Protein AF-A0A1D2SS08-F1 (afdb_monomer)

pLDDT: mean 81.45, std 14.44, range [40.97, 95.0]

Nearest PDB structures (foldseek):
  5wby-assembly2_A  TM=4.222E-01  e=7.143E+00  Homo sapiens
  5wby-assembly1_B  TM=3.196E-01  e=6.775E+00  Homo sapiens
  6e9t-assembly1_B  TM=2.567E-01  e=6.775E+00  synthetic construct

Mean predicted aligned error: 6.73 Å

Sequence (125 aa):
MTSIRRVEGYIAAHGILVDIASSPNTDMDERVEIVLKMVKQPQVLAAMTAKVFDQIGEVPNIAGPVDRIAGREFALEYGDALYQMNQMRRRQGRDAMPIRFKDEDGTPDNVIYIADWLAARREAA

Foldseek 3Di:
DPPPVLVVLLVQLLVLQLCQQVDVDPCLLVSVLSSCVNDVALLSVLVSQVVSCVVPVTGRQCLVSCCVRVHLVSSLNNLVSLVVVQVVCVVVVHDRRLPFHDDPVNDPVNRQDSVNVNVVSVVVD

Radius of gyration: 14.18 Å; Cα contacts (8 Å, |Δi|>4): 123; chains: 1; bounding box: 40×31×33 Å

Solvent-accessible surface area (backbone atoms only — not comparable to full-atom values): 7070 Å² total; per-residue (Å²): 143,72,62,66,68,55,52,52,40,50,53,51,37,46,51,53,43,45,48,43,39,76,46,88,56,96,61,51,55,64,55,49,49,55,31,50,74,62,46,87,44,39,57,58,48,28,53,48,43,52,49,38,26,75,72,71,76,38,61,49,84,46,64,59,50,37,30,75,72,67,29,61,71,45,34,51,48,22,50,50,42,42,50,54,50,34,54,50,28,49,75,69,76,39,82,55,74,80,58,54,46,50,51,92,82,65,46,83,83,55,61,31,42,60,69,57,49,51,47,59,67,57,72,79,109

Structure (mmCIF, N/CA/C/O backbone):
data_AF-A0A1D2SS08-F1
#
_entry.id   AF-A0A1D2SS08-F1
#
loop_
_atom_site.group_PDB
_atom_site.id
_atom_site.type_symbol
_atom_site.label_atom_id
_atom_site.label_alt_id
_atom_site.label_comp_id
_atom_site.label_asym_id
_atom_site.label_entity_id
_atom_site.label_seq_id
_atom_site.pdbx_PDB_ins_code
_atom_site.Cartn_x
_atom_site.Cartn_y
_atom_site.Cartn_z
_atom_site.occupancy
_atom_site.B_iso_or_equiv
_atom_site.auth_seq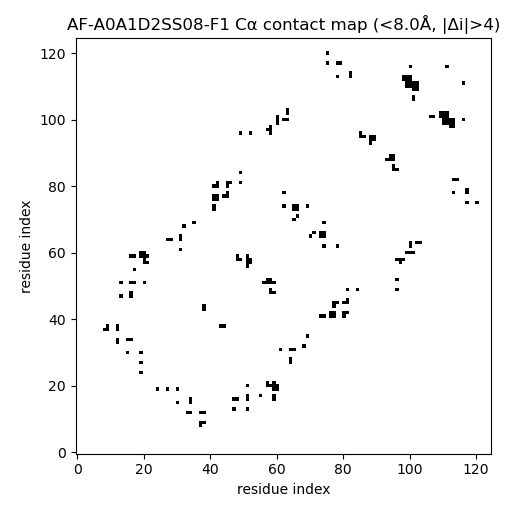_id
_atom_site.auth_comp_id
_atom_site.auth_asym_id
_atom_site.auth_atom_id
_atom_site.pdbx_PDB_model_num
ATOM 1 N N . MET A 1 1 ? 24.267 10.687 13.739 1.00 45.16 1 MET A N 1
ATOM 2 C CA . MET A 1 1 ? 23.560 11.671 12.879 1.00 45.16 1 MET A CA 1
ATOM 3 C C . MET A 1 1 ? 22.486 11.006 11.992 1.00 45.16 1 MET A C 1
ATOM 5 O O . MET A 1 1 ? 22.287 11.403 10.854 1.00 45.16 1 MET A O 1
ATOM 9 N N . THR A 1 2 ? 21.753 10.005 12.496 1.00 51.34 2 THR A N 1
ATOM 10 C CA . THR A 1 2 ? 21.012 9.051 11.633 1.00 51.34 2 THR A CA 1
ATOM 11 C C . THR A 1 2 ? 19.528 8.890 11.979 1.00 51.34 2 THR A C 1
ATOM 13 O O . THR A 1 2 ? 18.820 8.188 11.266 1.00 51.34 2 THR A O 1
ATOM 16 N N . SER A 1 3 ? 19.047 9.539 13.046 1.00 58.56 3 SER A N 1
ATOM 17 C CA . SER A 1 3 ? 17.659 9.397 13.514 1.00 58.56 3 SER A CA 1
ATOM 18 C C . SER A 1 3 ? 16.716 10.433 12.884 1.00 58.56 3 SER A C 1
ATOM 20 O O . SER A 1 3 ? 15.705 10.068 12.297 1.00 58.56 3 SER A O 1
ATOM 22 N N . ILE A 1 4 ? 17.093 11.717 12.889 1.00 59.62 4 ILE A N 1
ATOM 23 C CA . ILE A 1 4 ? 16.198 12.825 12.499 1.00 59.62 4 ILE A CA 1
ATOM 24 C C . ILE A 1 4 ? 15.808 12.769 11.010 1.00 59.62 4 ILE A C 1
ATOM 26 O O . ILE A 1 4 ? 14.625 12.791 10.690 1.00 59.62 4 ILE A O 1
ATOM 30 N N . ARG A 1 5 ? 16.773 12.556 10.100 1.00 61.47 5 ARG A N 1
ATOM 31 C CA . ARG A 1 5 ? 16.496 12.455 8.650 1.00 61.47 5 ARG A CA 1
ATOM 32 C C . ARG A 1 5 ? 15.588 11.275 8.277 1.00 61.47 5 ARG A C 1
ATOM 34 O O . ARG A 1 5 ? 14.855 11.352 7.298 1.00 61.47 5 ARG A O 1
ATOM 41 N N . ARG A 1 6 ? 15.629 10.177 9.047 1.00 63.28 6 ARG A N 1
ATOM 42 C CA . ARG A 1 6 ? 14.733 9.024 8.838 1.00 63.28 6 ARG A CA 1
ATOM 43 C C . ARG A 1 6 ? 13.298 9.354 9.247 1.00 63.28 6 ARG A C 1
ATOM 45 O O . ARG A 1 6 ? 12.370 8.912 8.581 1.00 63.28 6 ARG A O 1
ATOM 52 N N . VAL A 1 7 ? 13.125 10.146 10.307 1.00 72.56 7 VAL A N 1
ATOM 53 C CA . VAL A 1 7 ? 11.808 10.608 10.768 1.00 72.56 7 VAL A CA 1
ATOM 54 C C . VAL A 1 7 ? 11.193 11.586 9.764 1.00 72.56 7 VAL A C 1
ATOM 56 O O . VAL A 1 7 ? 10.036 11.416 9.396 1.00 72.56 7 VAL A O 1
ATOM 59 N N . GLU A 1 8 ? 11.965 12.550 9.256 1.00 76.56 8 GLU A N 1
ATOM 60 C CA . GLU A 1 8 ? 11.493 13.521 8.253 1.00 76.56 8 GLU A CA 1
ATOM 61 C C . GLU A 1 8 ? 11.047 12.842 6.950 1.00 76.56 8 GLU A C 1
ATOM 63 O O . GLU A 1 8 ? 9.953 13.117 6.458 1.00 76.56 8 GLU A O 1
ATOM 68 N N . GLY A 1 9 ? 11.842 11.897 6.432 1.00 78.44 9 GLY A N 1
ATOM 69 C CA . GLY A 1 9 ? 11.478 11.130 5.236 1.00 78.44 9 GLY A CA 1
ATOM 70 C C . GLY A 1 9 ? 10.219 10.281 5.432 1.00 78.44 9 GLY A C 1
ATOM 71 O O . GLY A 1 9 ? 9.389 10.185 4.533 1.00 78.44 9 GLY A O 1
ATOM 72 N N . TYR A 1 10 ? 10.028 9.716 6.627 1.00 84.44 10 TYR A N 1
ATOM 73 C CA . TYR A 1 10 ? 8.820 8.960 6.953 1.00 84.44 10 TYR A CA 1
ATOM 74 C C . TYR A 1 10 ? 7.574 9.856 7.021 1.00 84.44 10 TYR A C 1
ATOM 76 O O . TYR A 1 10 ? 6.524 9.493 6.494 1.00 84.44 10 TYR A O 1
ATOM 84 N N . ILE A 1 11 ? 7.681 11.037 7.639 1.00 86.50 11 ILE A N 1
ATOM 85 C CA . ILE A 1 11 ? 6.580 12.011 7.706 1.00 86.50 11 ILE A CA 1
ATOM 86 C C . ILE A 1 11 ? 6.215 12.496 6.298 1.00 86.50 11 ILE A C 1
ATOM 88 O O . ILE A 1 11 ? 5.033 12.523 5.959 1.00 86.50 11 ILE A O 1
ATOM 92 N N . ALA A 1 12 ? 7.211 12.817 5.466 1.00 89.12 12 ALA A N 1
ATOM 93 C CA . ALA A 1 12 ? 6.993 13.261 4.092 1.00 89.12 12 ALA A CA 1
ATOM 94 C C . ALA A 1 12 ? 6.305 12.181 3.243 1.00 89.12 12 ALA A C 1
ATOM 96 O O . ALA A 1 12 ? 5.270 12.446 2.634 1.00 89.12 12 ALA A O 1
ATOM 97 N N . ALA A 1 13 ? 6.817 10.945 3.265 1.00 91.56 13 ALA A N 1
ATOM 98 C CA . ALA A 1 13 ? 6.198 9.828 2.558 1.00 91.56 13 ALA A CA 1
ATOM 99 C C . ALA A 1 13 ? 4.756 9.578 3.031 1.00 91.56 13 ALA A C 1
ATOM 101 O O . ALA A 1 13 ? 3.876 9.308 2.218 1.00 91.56 13 ALA A O 1
ATOM 102 N N . HIS A 1 14 ? 4.487 9.714 4.332 1.00 92.56 14 HIS A N 1
ATOM 103 C CA . HIS A 1 14 ? 3.140 9.557 4.874 1.00 92.56 14 HIS A CA 1
ATOM 104 C C . HIS A 1 14 ? 2.193 10.654 4.378 1.00 92.56 14 HIS A C 1
ATOM 106 O O . HIS A 1 14 ? 1.074 10.347 3.979 1.00 92.56 14 HIS A O 1
ATOM 112 N N . GLY A 1 15 ? 2.632 11.917 4.382 1.00 91.06 15 GLY A N 1
ATOM 113 C CA . GLY A 1 15 ? 1.852 13.037 3.848 1.00 91.06 15 GLY A CA 1
ATOM 114 C C . GLY A 1 15 ? 1.482 12.824 2.380 1.00 91.06 15 GLY A C 1
ATOM 115 O O . GLY A 1 15 ? 0.312 12.919 2.024 1.00 91.06 15 GLY A O 1
ATOM 116 N N . ILE A 1 16 ? 2.447 12.397 1.557 1.00 93.00 16 ILE A N 1
ATOM 117 C CA . ILE A 1 16 ? 2.199 12.090 0.142 1.00 93.00 16 ILE A CA 1
ATOM 118 C C . ILE A 1 16 ? 1.141 10.989 -0.008 1.00 93.00 16 ILE A C 1
ATOM 120 O O . ILE A 1 16 ? 0.253 11.120 -0.846 1.00 93.00 16 ILE A O 1
ATOM 124 N N . LEU A 1 17 ? 1.197 9.926 0.802 1.00 92.25 17 LEU A N 1
ATOM 125 C CA . LEU A 1 17 ? 0.212 8.840 0.754 1.00 92.25 17 LEU A CA 1
ATOM 126 C C . LEU A 1 17 ? -1.194 9.281 1.188 1.00 92.25 17 LEU A C 1
ATOM 128 O O . LEU A 1 17 ? -2.165 8.861 0.562 1.00 92.25 17 LEU A O 1
ATOM 132 N N . VAL A 1 18 ? -1.315 10.133 2.214 1.00 92.25 18 VAL A N 1
ATOM 133 C CA . VAL A 1 18 ? -2.601 10.738 2.617 1.00 92.25 18 VAL A CA 1
ATOM 134 C C . VAL A 1 18 ? -3.189 11.543 1.463 1.00 92.25 18 VAL A C 1
ATOM 136 O O . VAL A 1 18 ? -4.359 11.378 1.115 1.00 92.25 18 VAL A O 1
ATOM 139 N N . ASP A 1 19 ? -2.361 12.366 0.829 1.00 89.69 19 ASP A N 1
ATOM 140 C CA . ASP A 1 19 ? -2.784 13.198 -0.287 1.00 89.69 19 ASP A CA 1
ATOM 141 C C . ASP A 1 19 ? -3.148 12.346 -1.523 1.00 89.69 19 ASP A C 1
ATOM 143 O O . ASP A 1 19 ? -4.049 12.712 -2.270 1.00 89.69 19 ASP A O 1
ATOM 147 N N . ILE A 1 20 ? -2.456 11.222 -1.780 1.00 88.56 20 ILE A N 1
ATOM 148 C CA . ILE A 1 20 ? -2.813 10.271 -2.856 1.00 88.56 20 ILE A CA 1
ATOM 149 C C . ILE A 1 20 ? -4.180 9.641 -2.575 1.00 88.56 20 ILE A C 1
ATOM 151 O O . ILE A 1 20 ? -5.006 9.548 -3.478 1.00 88.56 20 ILE A O 1
ATOM 155 N N . ALA A 1 21 ? -4.423 9.208 -1.337 1.00 86.81 21 ALA A N 1
ATOM 156 C CA . ALA A 1 21 ? -5.689 8.593 -0.947 1.00 86.81 21 ALA A CA 1
ATOM 157 C C . ALA A 1 21 ? -6.867 9.581 -1.016 1.00 86.81 21 ALA A C 1
ATOM 159 O O . ALA A 1 21 ? -7.970 9.190 -1.380 1.00 86.81 21 ALA A O 1
ATOM 160 N N . SER A 1 22 ? -6.624 10.858 -0.709 1.00 83.88 22 SER A N 1
ATOM 161 C CA . SER A 1 22 ? -7.663 11.898 -0.688 1.00 83.88 22 SER A CA 1
ATOM 162 C C . SER A 1 22 ? -7.976 12.480 -2.073 1.00 83.88 22 SER A C 1
ATOM 164 O O . SER A 1 22 ? -9.095 12.934 -2.299 1.00 83.88 22 SER A O 1
ATOM 166 N N . SER A 1 23 ? -7.005 12.469 -2.995 1.00 76.69 23 SER A N 1
ATOM 167 C CA . SER A 1 23 ? -7.122 13.083 -4.324 1.00 76.69 23 SER A CA 1
ATOM 168 C C . SER A 1 23 ? -6.317 12.306 -5.378 1.00 76.69 23 SER A C 1
ATOM 170 O O . SER A 1 23 ? -5.096 12.498 -5.486 1.00 76.69 23 SER A O 1
ATOM 172 N N . PRO A 1 24 ? -6.966 11.462 -6.202 1.00 62.09 24 PRO A N 1
ATOM 173 C CA . PRO A 1 24 ? -6.309 10.815 -7.333 1.00 62.09 24 PRO A CA 1
ATOM 174 C C . PRO A 1 24 ? -6.036 11.851 -8.441 1.00 62.09 24 PRO A C 1
ATOM 176 O O . PRO A 1 24 ? -6.889 12.134 -9.276 1.00 62.09 24 PRO A O 1
ATOM 179 N N . ASN A 1 25 ? -4.845 12.453 -8.402 1.00 63.66 25 ASN A N 1
ATOM 180 C CA . ASN A 1 25 ? -4.343 13.419 -9.389 1.00 63.66 25 ASN A CA 1
ATOM 181 C C . ASN A 1 25 ? -3.570 12.734 -10.531 1.00 63.66 25 ASN A C 1
ATOM 183 O O . ASN A 1 25 ? -3.113 11.600 -10.392 1.00 63.66 25 ASN A O 1
ATOM 187 N N . THR A 1 26 ? -3.354 13.470 -11.626 1.00 62.81 26 THR A N 1
ATOM 188 C CA . THR A 1 26 ? -2.580 13.054 -12.815 1.00 62.81 26 THR A CA 1
ATOM 189 C C . THR A 1 26 ? -1.132 12.649 -12.524 1.00 62.81 26 THR A C 1
AT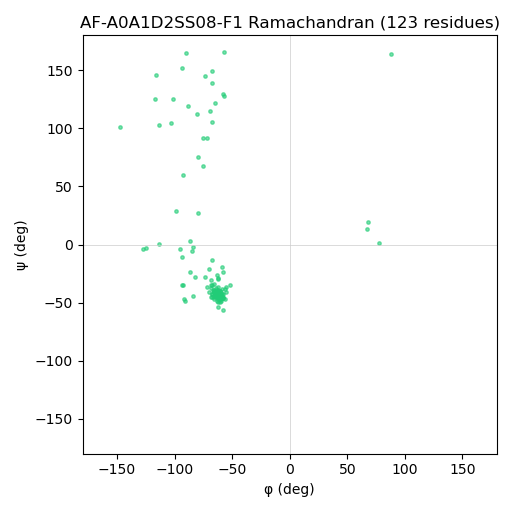OM 191 O O . THR A 1 26 ? -0.581 11.836 -13.257 1.00 62.81 26 THR A O 1
ATOM 194 N N . ASP A 1 27 ? -0.536 13.131 -11.430 1.00 80.62 27 ASP A N 1
ATOM 195 C CA . ASP A 1 27 ? 0.896 12.942 -11.132 1.00 80.62 27 ASP A CA 1
ATOM 196 C C . ASP A 1 27 ? 1.152 11.787 -10.143 1.00 80.62 27 ASP A C 1
ATOM 198 O O . ASP A 1 27 ? 2.084 11.810 -9.336 1.00 80.62 27 ASP A O 1
ATOM 202 N N . MET A 1 28 ? 0.274 10.780 -10.133 1.00 83.19 28 MET A N 1
ATOM 203 C CA . MET A 1 28 ? 0.312 9.681 -9.162 1.00 83.19 28 MET A CA 1
ATOM 204 C C . MET A 1 28 ? 1.639 8.908 -9.188 1.00 83.19 28 MET A C 1
ATOM 206 O O . MET A 1 28 ? 2.193 8.624 -8.126 1.00 83.19 28 MET A O 1
ATOM 210 N N . ASP A 1 29 ? 2.177 8.620 -10.374 1.00 85.25 29 ASP A N 1
ATOM 211 C CA . ASP A 1 29 ? 3.405 7.831 -10.531 1.00 85.25 29 ASP A CA 1
ATOM 212 C C . ASP A 1 29 ? 4.634 8.558 -9.966 1.00 85.25 29 ASP A C 1
ATOM 214 O O . ASP A 1 29 ? 5.391 7.963 -9.200 1.00 85.25 29 ASP A O 1
ATOM 218 N N . GLU A 1 30 ? 4.794 9.858 -10.239 1.00 89.75 30 GLU A N 1
ATOM 219 C CA . GLU A 1 30 ? 5.900 10.665 -9.694 1.00 89.75 30 GLU A CA 1
ATOM 220 C C . GLU A 1 30 ? 5.842 10.722 -8.161 1.00 89.75 30 GLU A C 1
ATOM 222 O O . GLU A 1 30 ? 6.845 10.556 -7.460 1.00 89.75 30 GLU A O 1
ATOM 227 N N . ARG A 1 31 ? 4.639 10.889 -7.610 1.00 90.94 31 ARG A N 1
ATOM 228 C CA . ARG A 1 31 ? 4.426 10.936 -6.160 1.00 90.94 31 ARG A CA 1
ATOM 229 C C . ARG A 1 31 ? 4.739 9.593 -5.502 1.00 90.94 31 ARG A C 1
ATOM 231 O O . ARG A 1 31 ? 5.371 9.569 -4.443 1.00 90.94 31 ARG A O 1
ATOM 238 N N . VAL A 1 32 ? 4.358 8.480 -6.131 1.00 91.75 32 VAL A N 1
ATOM 239 C CA . VAL A 1 32 ? 4.734 7.136 -5.668 1.00 91.75 32 VAL A CA 1
ATOM 240 C C . VAL A 1 32 ? 6.243 6.920 -5.784 1.00 91.75 32 VAL A C 1
ATOM 242 O O . VAL A 1 32 ? 6.846 6.374 -4.860 1.00 91.75 32 VAL A O 1
ATOM 245 N N . GLU A 1 33 ? 6.889 7.406 -6.842 1.00 93.56 33 GLU A N 1
ATOM 246 C CA . GLU A 1 33 ? 8.344 7.326 -6.990 1.00 93.56 33 GLU A CA 1
ATOM 247 C C . GLU A 1 33 ? 9.073 8.042 -5.839 1.00 93.56 33 GLU A C 1
ATOM 249 O O . GLU A 1 33 ? 10.028 7.505 -5.268 1.00 93.56 33 GLU A O 1
ATOM 254 N N . ILE A 1 34 ? 8.603 9.229 -5.437 1.00 92.94 34 ILE A N 1
ATOM 255 C CA . ILE A 1 34 ? 9.142 9.963 -4.281 1.00 92.94 34 ILE A CA 1
ATOM 256 C C . ILE A 1 34 ? 8.976 9.143 -2.994 1.00 92.94 34 ILE A C 1
ATOM 258 O O . ILE A 1 34 ? 9.935 9.006 -2.227 1.00 92.94 34 ILE A O 1
ATOM 262 N N . VAL A 1 35 ? 7.803 8.541 -2.771 1.00 94.00 35 VAL A N 1
ATOM 263 C CA . VAL A 1 35 ? 7.567 7.654 -1.618 1.00 94.00 35 VAL A CA 1
ATOM 264 C C . VAL A 1 35 ? 8.549 6.481 -1.628 1.00 94.00 35 VAL A C 1
ATOM 266 O O . VAL A 1 35 ? 9.190 6.217 -0.613 1.00 94.00 35 VAL A O 1
ATOM 269 N N . LEU A 1 36 ? 8.751 5.823 -2.770 1.00 93.75 36 LEU A N 1
ATOM 270 C CA . LEU A 1 36 ? 9.671 4.689 -2.920 1.00 93.75 36 LEU A CA 1
ATOM 271 C C . LEU A 1 36 ? 11.153 5.094 -2.824 1.00 93.75 36 LEU A C 1
ATOM 273 O O . LEU A 1 36 ? 12.018 4.272 -2.507 1.00 93.75 36 LEU A O 1
ATOM 277 N N . LYS A 1 37 ? 11.499 6.368 -3.045 1.00 91.50 37 LYS A N 1
ATOM 278 C CA . LYS A 1 37 ? 12.834 6.908 -2.727 1.00 91.50 37 LYS A CA 1
ATOM 279 C C . LYS A 1 37 ? 13.077 6.976 -1.217 1.00 91.50 37 LYS A C 1
ATOM 281 O O . LYS A 1 37 ? 14.215 6.783 -0.792 1.00 91.50 37 LYS A O 1
ATOM 286 N N . MET A 1 38 ? 12.026 7.166 -0.422 1.00 90.88 38 MET A N 1
ATOM 287 C CA . MET A 1 38 ? 12.088 7.261 1.042 1.00 90.88 38 MET A CA 1
ATOM 288 C C . MET A 1 38 ? 11.852 5.913 1.741 1.00 90.88 38 MET A C 1
ATOM 290 O O . MET A 1 38 ? 12.467 5.630 2.769 1.00 90.88 38 MET A O 1
ATOM 294 N N . VAL A 1 39 ? 10.991 5.066 1.174 1.00 89.62 39 VAL A N 1
ATOM 295 C CA . VAL A 1 39 ? 10.553 3.785 1.736 1.00 89.62 39 VAL A CA 1
ATOM 296 C C . VAL A 1 39 ? 11.064 2.646 0.864 1.00 89.62 39 VAL A C 1
ATOM 298 O O . VAL A 1 39 ? 10.530 2.363 -0.201 1.00 89.62 39 VAL A O 1
ATOM 301 N N . LYS A 1 40 ? 12.124 1.984 1.335 1.00 83.56 40 LYS A N 1
ATOM 302 C CA . LYS A 1 40 ? 12.815 0.911 0.598 1.00 83.56 40 LYS A CA 1
ATOM 303 C C . LYS A 1 40 ? 12.363 -0.501 0.957 1.00 83.56 40 LYS A C 1
ATOM 305 O O . LYS A 1 40 ? 12.860 -1.451 0.370 1.00 83.56 40 LYS A O 1
ATOM 310 N N . GLN A 1 41 ? 11.471 -0.642 1.933 1.00 92.94 41 GLN A N 1
ATOM 311 C CA . GLN A 1 41 ? 10.992 -1.937 2.413 1.00 92.94 41 GLN A CA 1
ATOM 312 C C . GLN A 1 41 ? 9.484 -2.052 2.159 1.00 92.94 41 GLN A C 1
ATOM 314 O O . GLN A 1 41 ? 8.741 -1.185 2.639 1.00 92.94 41 GLN A O 1
ATOM 319 N N . PRO A 1 42 ? 9.011 -3.107 1.472 1.00 94.44 42 PRO A N 1
ATOM 320 C CA . PRO A 1 42 ? 7.587 -3.319 1.201 1.00 94.44 42 PRO A CA 1
ATOM 321 C C . PRO A 1 42 ? 6.726 -3.324 2.470 1.00 94.44 42 PRO A C 1
ATOM 323 O O . PRO A 1 42 ? 5.630 -2.767 2.499 1.00 94.44 42 PRO A O 1
ATOM 326 N N . GLN A 1 43 ? 7.255 -3.877 3.562 1.00 94.44 43 GLN A N 1
ATOM 327 C CA . GLN A 1 43 ? 6.566 -3.987 4.849 1.00 94.44 43 GLN A CA 1
ATOM 328 C C . GLN A 1 43 ? 6.358 -2.612 5.500 1.00 94.44 43 GLN A C 1
ATOM 330 O O . GLN A 1 43 ? 5.325 -2.363 6.124 1.00 94.44 43 GLN A O 1
ATOM 335 N N . VAL A 1 44 ? 7.313 -1.692 5.324 1.00 93.38 44 VAL A N 1
ATOM 336 C CA . VAL A 1 44 ? 7.186 -0.309 5.804 1.00 93.38 44 VAL A CA 1
ATOM 337 C C . VAL A 1 44 ? 6.134 0.434 4.983 1.00 93.38 44 VAL A C 1
ATOM 339 O O . VAL A 1 44 ? 5.306 1.136 5.561 1.00 93.38 44 VAL A O 1
ATOM 342 N N . LEU A 1 45 ? 6.100 0.230 3.662 1.00 95.00 45 LEU A N 1
ATOM 343 C CA . LEU A 1 45 ? 5.070 0.815 2.799 1.00 95.00 45 LEU A CA 1
ATOM 344 C C . LEU A 1 45 ? 3.666 0.295 3.157 1.00 95.00 45 LEU A C 1
ATOM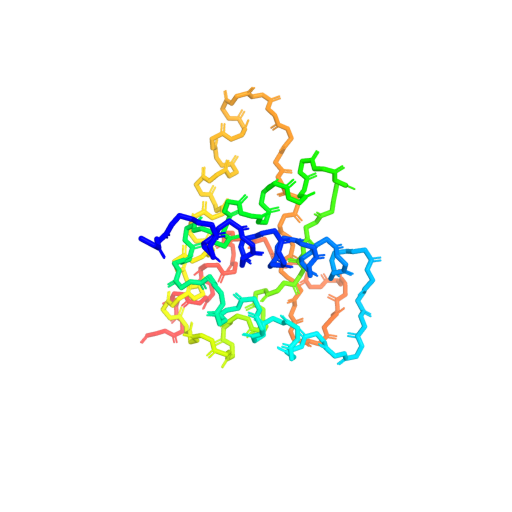 346 O O . LEU A 1 45 ? 2.717 1.079 3.236 1.00 95.00 45 LEU A O 1
ATOM 350 N N . ALA A 1 46 ? 3.534 -1.002 3.451 1.00 93.88 46 ALA A N 1
ATOM 351 C CA . ALA A 1 46 ? 2.291 -1.609 3.930 1.00 93.88 46 ALA A CA 1
ATOM 352 C C . ALA A 1 46 ? 1.843 -1.017 5.276 1.00 93.88 46 ALA A C 1
ATOM 354 O O . ALA A 1 46 ? 0.685 -0.625 5.424 1.00 93.88 46 ALA A O 1
ATOM 355 N N . ALA A 1 47 ? 2.763 -0.858 6.232 1.00 93.31 47 ALA A N 1
ATOM 356 C CA . ALA A 1 47 ? 2.469 -0.225 7.517 1.00 93.31 47 ALA A CA 1
ATOM 357 C C . ALA A 1 47 ? 2.001 1.229 7.362 1.00 93.31 47 ALA A C 1
ATOM 359 O O . ALA A 1 47 ? 1.075 1.660 8.048 1.00 93.31 47 ALA A O 1
ATOM 360 N N . MET A 1 48 ? 2.612 1.982 6.445 1.00 94.06 48 MET A N 1
ATOM 361 C CA . MET A 1 48 ? 2.193 3.351 6.144 1.00 94.06 48 MET A CA 1
ATOM 362 C C . MET A 1 48 ? 0.814 3.392 5.489 1.00 94.06 48 MET A C 1
ATOM 364 O O . MET A 1 48 ? -0.020 4.185 5.905 1.00 94.06 48 MET A O 1
ATOM 368 N N . THR A 1 49 ? 0.542 2.494 4.541 1.00 93.19 49 THR A N 1
ATOM 369 C CA . THR A 1 49 ? -0.783 2.334 3.915 1.00 93.19 49 THR A CA 1
ATOM 370 C C . THR A 1 49 ? -1.859 2.077 4.977 1.00 93.19 49 THR A C 1
ATOM 372 O O . THR A 1 49 ? -2.891 2.744 4.995 1.00 93.19 49 THR A O 1
ATOM 375 N N . ALA A 1 50 ? -1.593 1.161 5.914 1.00 91.81 50 ALA A N 1
ATOM 376 C CA . ALA A 1 50 ? -2.512 0.852 7.006 1.00 91.81 50 ALA A CA 1
ATOM 377 C C . ALA A 1 50 ? -2.732 2.036 7.952 1.00 91.81 50 ALA A C 1
ATOM 379 O O . ALA A 1 50 ? -3.851 2.263 8.407 1.00 91.81 50 ALA A O 1
ATOM 380 N N . LYS A 1 51 ? -1.678 2.811 8.224 1.00 93.25 51 LYS A N 1
ATOM 381 C CA . LYS A 1 51 ? -1.769 4.023 9.039 1.00 93.25 51 LYS A CA 1
ATOM 382 C C . LYS A 1 51 ? -2.615 5.106 8.365 1.00 93.25 51 LYS A C 1
ATOM 384 O O . LYS A 1 51 ? -3.412 5.740 9.047 1.00 93.25 51 LYS A O 1
ATOM 389 N N . VAL A 1 52 ? -2.474 5.289 7.051 1.00 93.00 52 VAL A N 1
ATOM 390 C CA . VAL A 1 52 ? -3.324 6.209 6.280 1.00 93.00 52 VAL A CA 1
ATOM 391 C C . VAL A 1 52 ? -4.786 5.784 6.387 1.00 93.00 52 VAL A C 1
ATOM 393 O O . VAL A 1 52 ? -5.616 6.602 6.770 1.00 93.00 52 VAL A O 1
ATOM 396 N N . PHE A 1 53 ? -5.091 4.501 6.177 1.00 91.62 53 PHE A N 1
ATOM 397 C CA . PHE A 1 53 ? -6.454 3.991 6.344 1.00 91.62 53 PHE A CA 1
ATOM 398 C C . PHE A 1 53 ? -7.007 4.230 7.754 1.00 91.62 53 PHE A C 1
ATOM 400 O O . PHE A 1 53 ? -8.129 4.701 7.902 1.00 91.62 53 PHE A O 1
ATOM 407 N N . ASP A 1 54 ? -6.217 3.967 8.796 1.00 91.56 54 ASP A N 1
ATOM 408 C CA . ASP A 1 54 ? -6.631 4.234 10.177 1.00 91.56 54 ASP A CA 1
ATOM 409 C C . ASP A 1 54 ? -6.870 5.729 10.454 1.00 91.56 54 ASP A C 1
ATOM 411 O O . ASP A 1 54 ? -7.650 6.064 11.344 1.00 91.56 54 ASP A O 1
ATOM 415 N N . GLN A 1 55 ? -6.211 6.624 9.713 1.00 92.25 55 GLN A N 1
ATOM 416 C CA . GLN A 1 55 ? -6.345 8.069 9.879 1.00 92.25 55 GLN A CA 1
ATOM 417 C C . GLN A 1 55 ? -7.550 8.648 9.129 1.00 92.25 55 GLN A C 1
ATOM 419 O O . GLN A 1 55 ? -8.229 9.5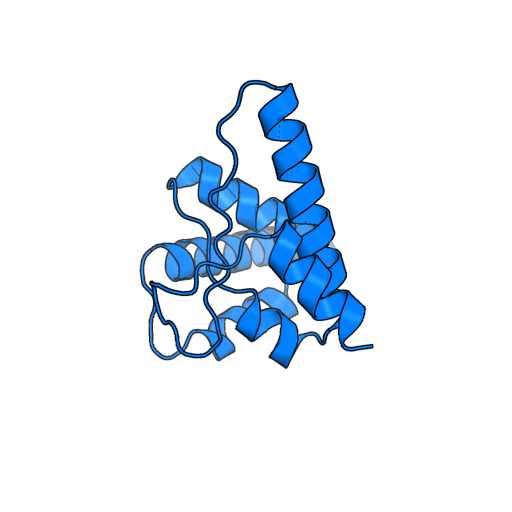15 9.675 1.00 92.25 55 GLN A O 1
ATOM 424 N N . ILE A 1 56 ? -7.776 8.234 7.880 1.00 90.12 56 ILE A N 1
ATOM 425 C CA . ILE A 1 56 ? -8.744 8.897 6.986 1.00 90.12 56 ILE A CA 1
ATOM 426 C C . ILE A 1 56 ? -9.810 7.961 6.401 1.00 90.12 56 ILE A C 1
ATOM 428 O O . ILE A 1 56 ? -10.681 8.427 5.679 1.00 90.12 56 ILE A O 1
ATOM 432 N N . GLY A 1 57 ? -9.759 6.658 6.685 1.00 87.81 57 GLY A N 1
ATOM 433 C CA . GLY A 1 57 ? -10.721 5.671 6.176 1.00 87.81 57 GLY A CA 1
ATOM 434 C C . GLY A 1 57 ? -10.511 5.246 4.718 1.00 87.81 57 GLY A C 1
ATOM 435 O O . GLY A 1 57 ? -11.249 4.398 4.227 1.00 87.81 57 GLY A O 1
ATOM 436 N N . GLU A 1 58 ? -9.486 5.773 4.046 1.00 86.06 58 GLU A N 1
ATOM 437 C CA . GLU A 1 58 ? -9.190 5.518 2.632 1.00 86.06 58 GLU A CA 1
ATOM 438 C C . GLU A 1 58 ? -7.850 4.795 2.454 1.00 86.06 58 GLU A C 1
ATOM 440 O O . GLU A 1 58 ? -6.892 5.010 3.203 1.00 86.06 58 GLU A O 1
ATOM 445 N N . VAL A 1 59 ? -7.773 3.929 1.441 1.00 86.94 59 VAL A N 1
ATOM 446 C CA . VAL A 1 59 ? -6.545 3.203 1.083 1.00 86.94 59 VAL A CA 1
ATOM 447 C C . VAL A 1 59 ? -5.904 3.884 -0.130 1.00 86.94 59 VAL A C 1
ATOM 449 O O . VAL A 1 59 ? -6.563 4.006 -1.162 1.00 86.94 59 VAL A O 1
ATOM 452 N N . PRO A 1 60 ? -4.623 4.292 -0.068 1.00 87.50 60 PRO A N 1
ATOM 453 C CA . PRO A 1 60 ? -3.948 4.866 -1.227 1.00 87.50 60 PRO A CA 1
ATOM 454 C C . PRO A 1 60 ? -3.819 3.820 -2.346 1.00 87.50 60 PRO A C 1
ATOM 456 O O . PRO A 1 60 ? -3.223 2.757 -2.157 1.00 87.50 60 PRO A O 1
ATOM 459 N N . ASN A 1 61 ? -4.366 4.119 -3.528 1.00 84.31 61 ASN A N 1
ATOM 460 C CA . ASN A 1 61 ? -4.359 3.212 -4.680 1.00 84.31 61 ASN A CA 1
ATOM 461 C C . ASN A 1 61 ? -3.010 3.241 -5.421 1.00 84.31 61 ASN A C 1
ATOM 463 O O . ASN A 1 61 ? -2.888 3.843 -6.483 1.00 84.31 61 ASN A O 1
ATOM 467 N N . ILE A 1 62 ? -1.985 2.613 -4.841 1.00 87.62 62 ILE A N 1
ATOM 468 C CA . ILE A 1 62 ? -0.599 2.712 -5.334 1.00 87.62 62 ILE A CA 1
ATOM 469 C C . ILE A 1 62 ? -0.022 1.408 -5.892 1.00 87.62 62 ILE A C 1
ATOM 471 O O . ILE A 1 62 ? 1.129 1.404 -6.311 1.00 87.62 62 ILE A O 1
ATOM 475 N N . ALA A 1 63 ? -0.763 0.297 -5.924 1.00 85.19 63 ALA A N 1
ATOM 476 C CA . ALA A 1 63 ? -0.168 -0.986 -6.322 1.00 85.19 63 ALA A CA 1
ATOM 477 C C . ALA A 1 63 ? 0.283 -1.051 -7.780 1.00 85.19 63 ALA A C 1
ATOM 479 O O . ALA A 1 63 ? 1.355 -1.587 -8.032 1.00 85.19 63 ALA A O 1
ATOM 480 N N . GLY A 1 64 ? -0.493 -0.497 -8.717 1.00 82.69 64 GLY A N 1
ATOM 481 C CA . GLY A 1 64 ? -0.072 -0.391 -10.119 1.00 82.69 64 GLY A CA 1
ATOM 482 C C . GLY A 1 64 ? 1.241 0.392 -10.252 1.00 82.69 64 GLY A C 1
ATOM 483 O O . GLY A 1 64 ? 2.230 -0.164 -10.725 1.00 82.69 64 GLY A O 1
ATOM 484 N N . PRO A 1 65 ? 1.306 1.637 -9.741 1.00 88.69 65 PRO A N 1
ATOM 485 C CA . PRO A 1 65 ? 2.551 2.404 -9.706 1.00 88.69 65 PRO A CA 1
ATOM 486 C C . PRO A 1 65 ? 3.716 1.687 -8.999 1.00 88.69 65 PRO A C 1
ATOM 488 O O . PRO A 1 65 ? 4.842 1.721 -9.486 1.00 88.69 65 PRO A O 1
ATOM 491 N N . VAL A 1 66 ? 3.474 1.001 -7.876 1.00 90.25 66 VAL A N 1
ATOM 492 C CA . VAL A 1 66 ? 4.512 0.238 -7.156 1.00 90.25 66 VAL A CA 1
ATOM 493 C C . VAL A 1 66 ? 5.056 -0.915 -8.006 1.00 90.25 66 VAL A C 1
ATOM 495 O O . VAL A 1 66 ? 6.271 -1.084 -8.061 1.00 90.25 66 VAL A O 1
ATOM 498 N N . ASP A 1 67 ? 4.193 -1.670 -8.687 1.00 88.31 67 ASP A N 1
ATOM 499 C CA . ASP A 1 67 ? 4.574 -2.761 -9.598 1.00 88.31 67 ASP A CA 1
ATOM 500 C C . ASP A 1 67 ? 5.441 -2.242 -10.754 1.00 88.31 67 ASP A C 1
ATOM 502 O O . ASP A 1 67 ? 6.533 -2.757 -10.999 1.00 88.31 67 ASP A O 1
ATOM 506 N N . ARG A 1 68 ? 5.022 -1.139 -11.389 1.00 88.62 68 ARG A N 1
ATOM 507 C CA . ARG A 1 68 ? 5.773 -0.507 -12.485 1.00 88.62 68 ARG A CA 1
ATOM 508 C C . ARG A 1 68 ? 7.124 0.070 -12.051 1.00 88.62 68 ARG A C 1
ATOM 510 O O . ARG A 1 68 ? 8.092 -0.045 -12.797 1.00 88.62 68 ARG A O 1
ATOM 517 N N . ILE A 1 69 ? 7.199 0.711 -10.880 1.00 91.88 69 ILE A N 1
ATOM 518 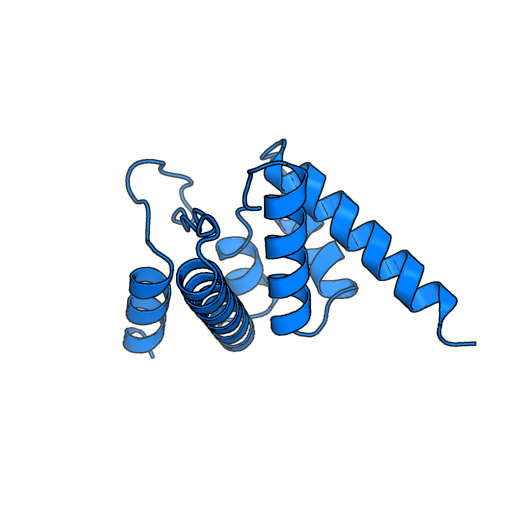C CA . ILE A 1 69 ? 8.377 1.490 -10.452 1.00 91.88 69 ILE A CA 1
ATOM 519 C C . ILE A 1 69 ? 9.370 0.648 -9.640 1.00 91.88 69 ILE A C 1
ATOM 521 O O . ILE A 1 69 ? 10.577 0.724 -9.870 1.00 91.88 69 ILE A O 1
ATOM 525 N N . ALA A 1 70 ? 8.891 -0.120 -8.659 1.00 91.06 70 ALA A N 1
ATOM 526 C CA . ALA A 1 70 ? 9.739 -0.926 -7.774 1.00 91.06 70 ALA A CA 1
ATOM 527 C C . ALA A 1 70 ? 9.914 -2.372 -8.261 1.00 91.06 70 ALA A C 1
ATOM 529 O O . ALA A 1 70 ? 10.768 -3.093 -7.744 1.00 91.06 70 ALA A O 1
ATOM 530 N N . GLY A 1 71 ? 9.128 -2.783 -9.257 1.00 89.94 71 GLY A N 1
ATOM 531 C CA . GLY A 1 71 ? 9.144 -4.122 -9.819 1.00 89.94 71 GLY A CA 1
ATOM 532 C C . GLY A 1 71 ? 8.226 -5.101 -9.088 1.00 89.94 71 GLY A C 1
ATOM 533 O O . GLY A 1 71 ? 7.794 -4.902 -7.947 1.00 89.94 71 GLY A O 1
ATOM 534 N N . ARG A 1 72 ? 7.968 -6.217 -9.771 1.00 86.56 72 ARG A N 1
ATOM 535 C CA . ARG A 1 72 ? 6.993 -7.233 -9.364 1.00 86.56 72 ARG A CA 1
ATOM 536 C C . ARG A 1 72 ? 7.293 -7.886 -8.018 1.00 86.56 72 ARG A C 1
ATOM 538 O O . ARG A 1 72 ? 6.370 -8.114 -7.245 1.00 86.56 72 ARG A O 1
ATOM 545 N N . GLU A 1 73 ? 8.559 -8.183 -7.724 1.00 91.00 73 GLU A N 1
ATOM 546 C CA . GLU A 1 73 ? 8.961 -8.795 -6.446 1.00 91.00 73 GLU A CA 1
ATOM 547 C C . GLU A 1 73 ? 8.583 -7.893 -5.263 1.00 91.00 73 GLU A C 1
ATOM 549 O O . GLU A 1 73 ? 7.878 -8.321 -4.348 1.00 91.00 73 GLU A O 1
ATOM 554 N N . PHE A 1 74 ? 8.940 -6.608 -5.344 1.00 93.00 74 PHE A N 1
ATOM 555 C CA . PHE A 1 74 ? 8.593 -5.614 -4.332 1.00 93.00 74 PHE A CA 1
ATOM 556 C C . PHE A 1 74 ? 7.074 -5.477 -4.171 1.00 93.00 74 PHE A C 1
ATOM 558 O O . PHE A 1 74 ? 6.563 -5.427 -3.049 1.00 93.00 74 PHE A O 1
ATOM 565 N N . ALA A 1 75 ? 6.337 -5.428 -5.284 1.00 89.38 75 ALA A N 1
ATOM 566 C CA . ALA A 1 75 ? 4.883 -5.317 -5.267 1.00 89.38 75 ALA A CA 1
ATOM 567 C C . ALA A 1 75 ? 4.209 -6.546 -4.632 1.00 89.38 75 ALA A C 1
ATOM 569 O O . ALA A 1 75 ? 3.275 -6.393 -3.842 1.00 89.38 75 ALA A O 1
ATOM 570 N N . LEU A 1 76 ? 4.696 -7.757 -4.918 1.00 89.06 76 LEU A N 1
ATOM 571 C CA . LEU A 1 76 ? 4.194 -8.992 -4.313 1.00 89.06 76 LEU A CA 1
ATOM 572 C C . LEU A 1 76 ? 4.436 -9.025 -2.801 1.00 89.06 76 LEU A C 1
ATOM 574 O O . LEU A 1 76 ? 3.516 -9.357 -2.054 1.00 89.06 76 LEU A O 1
ATOM 578 N N . GLU A 1 77 ? 5.627 -8.640 -2.338 1.00 93.38 77 GLU A N 1
ATOM 579 C CA . GLU A 1 77 ? 5.914 -8.529 -0.902 1.00 93.38 77 GLU A CA 1
ATOM 580 C C . GLU A 1 77 ? 5.038 -7.474 -0.214 1.00 93.38 77 GLU A C 1
ATOM 582 O O . GLU A 1 77 ? 4.552 -7.690 0.899 1.00 93.38 77 GLU A O 1
ATOM 587 N N . TYR A 1 78 ? 4.802 -6.339 -0.878 1.00 92.75 78 TYR A N 1
ATOM 588 C CA . TYR A 1 78 ? 3.918 -5.284 -0.385 1.00 92.75 78 TYR A CA 1
ATOM 589 C C . TYR A 1 78 ? 2.477 -5.791 -0.239 1.00 92.75 78 TYR A C 1
ATOM 591 O O . TYR A 1 78 ? 1.855 -5.604 0.811 1.00 92.75 78 TYR A O 1
ATOM 599 N N . GLY A 1 79 ? 1.962 -6.483 -1.259 1.00 90.12 79 GLY A N 1
ATOM 600 C CA . GLY A 1 79 ? 0.636 -7.089 -1.222 1.00 90.12 79 GLY A CA 1
ATOM 601 C C . GLY A 1 79 ? 0.510 -8.184 -0.160 1.00 90.12 79 GLY A C 1
ATOM 602 O O . GLY A 1 79 ? -0.479 -8.221 0.569 1.00 90.12 79 GLY A O 1
ATOM 603 N N . ASP A 1 80 ? 1.516 -9.045 -0.002 1.00 91.19 80 ASP A N 1
ATOM 604 C CA . ASP A 1 80 ? 1.488 -10.078 1.038 1.00 91.19 80 ASP A CA 1
ATOM 605 C C . ASP A 1 80 ? 1.478 -9.447 2.440 1.00 91.19 80 ASP A C 1
ATOM 607 O O . ASP A 1 80 ? 0.640 -9.795 3.272 1.00 91.19 80 ASP A O 1
ATOM 611 N N . ALA A 1 81 ? 2.305 -8.423 2.682 1.00 93.38 81 ALA A N 1
ATOM 612 C CA . ALA A 1 81 ? 2.319 -7.694 3.950 1.00 93.38 81 ALA A CA 1
ATOM 613 C C . ALA A 1 81 ? 0.954 -7.060 4.277 1.00 93.38 81 ALA A C 1
ATOM 615 O O . ALA A 1 81 ? 0.447 -7.195 5.395 1.00 93.38 81 ALA A O 1
ATOM 616 N N . LEU A 1 82 ? 0.319 -6.416 3.297 1.00 91.62 82 LEU A N 1
ATOM 617 C CA . LEU A 1 82 ? -1.030 -5.866 3.431 1.00 91.62 82 LEU A CA 1
ATOM 618 C C . LEU A 1 82 ? -2.086 -6.947 3.713 1.00 91.62 82 LEU A C 1
ATOM 620 O O . LEU A 1 82 ? -2.985 -6.743 4.537 1.00 91.62 82 LEU A O 1
ATOM 624 N N . TYR A 1 83 ? -1.970 -8.109 3.069 1.00 90.31 83 TYR A N 1
ATOM 625 C CA . TYR A 1 83 ? -2.851 -9.247 3.305 1.00 90.31 83 TYR A CA 1
ATOM 626 C C . TYR A 1 83 ? -2.722 -9.761 4.743 1.00 90.31 83 TYR A C 1
ATOM 628 O O . TYR A 1 83 ? -3.734 -9.898 5.438 1.00 90.31 83 TYR A O 1
ATOM 636 N N . GLN A 1 84 ? -1.493 -9.965 5.227 1.00 91.81 84 GLN A N 1
ATOM 637 C CA . GLN A 1 84 ? -1.235 -10.380 6.608 1.00 91.81 84 GLN A CA 1
ATOM 638 C C . GLN A 1 84 ? -1.780 -9.359 7.617 1.00 91.81 84 GLN A C 1
ATOM 640 O O . GLN A 1 84 ? -2.415 -9.738 8.605 1.00 91.81 84 GLN A O 1
ATOM 645 N N . MET A 1 85 ? -1.614 -8.059 7.349 1.00 92.69 85 MET A N 1
ATOM 646 C CA . MET A 1 85 ? -2.191 -7.002 8.186 1.00 92.69 85 MET A CA 1
ATOM 647 C C . MET A 1 85 ? -3.717 -7.087 8.238 1.00 92.69 85 MET A C 1
ATOM 649 O O . MET A 1 85 ? -4.293 -7.013 9.322 1.00 92.69 85 MET A O 1
ATOM 653 N N . ASN A 1 86 ? -4.389 -7.307 7.108 1.00 90.81 86 ASN A N 1
ATOM 654 C CA . ASN A 1 86 ? -5.842 -7.478 7.082 1.00 90.81 86 ASN A CA 1
ATOM 655 C C . ASN A 1 86 ? -6.314 -8.727 7.836 1.00 90.81 86 ASN A C 1
ATOM 657 O O . ASN A 1 86 ? -7.312 -8.666 8.556 1.00 90.81 86 ASN A O 1
ATOM 661 N N . GLN A 1 87 ? -5.587 -9.840 7.731 1.00 90.31 87 GLN A N 1
ATOM 662 C CA . GLN A 1 87 ? -5.872 -11.041 8.520 1.00 90.31 87 GLN A CA 1
ATOM 663 C C . GLN A 1 87 ? -5.743 -10.768 10.023 1.00 90.31 87 GLN A C 1
ATOM 665 O O . GLN A 1 87 ? -6.612 -11.158 10.806 1.00 90.31 87 GLN A O 1
ATOM 670 N N . MET A 1 88 ? -4.703 -10.039 10.434 1.00 92.94 88 MET A N 1
ATOM 671 C CA . MET A 1 88 ? -4.520 -9.629 11.826 1.00 92.94 88 MET A CA 1
ATOM 672 C C . MET A 1 88 ? -5.646 -8.702 12.306 1.00 92.94 88 MET A C 1
ATOM 674 O O . MET A 1 88 ? -6.193 -8.928 13.383 1.00 92.94 88 MET A O 1
ATOM 678 N N . ARG A 1 89 ? -6.041 -7.703 11.506 1.00 91.38 89 ARG A N 1
ATOM 679 C CA . ARG A 1 89 ? -7.142 -6.778 11.835 1.00 91.38 89 ARG A CA 1
ATOM 680 C C . ARG A 1 89 ? -8.455 -7.520 12.066 1.00 91.38 89 ARG A C 1
ATOM 682 O O . ARG A 1 89 ? -9.092 -7.303 13.092 1.00 91.38 89 ARG A O 1
ATOM 689 N N . ARG A 1 90 ? -8.798 -8.469 11.187 1.00 91.38 90 ARG A N 1
ATOM 690 C CA . ARG A 1 90 ? -9.990 -9.323 11.336 1.00 91.38 90 ARG A CA 1
ATOM 691 C C . ARG A 1 90 ? -9.969 -10.119 12.639 1.00 91.38 90 ARG A C 1
ATOM 693 O O . ARG A 1 90 ? -10.962 -10.136 13.357 1.00 91.38 90 ARG A O 1
ATOM 700 N N . ARG A 1 91 ? -8.829 -10.732 12.982 1.00 93.69 91 ARG A N 1
ATOM 701 C CA . ARG A 1 91 ? -8.659 -11.462 14.256 1.00 93.69 91 ARG A CA 1
ATOM 702 C C . ARG A 1 91 ? -8.804 -10.557 15.482 1.00 93.69 91 ARG A C 1
ATOM 704 O O . ARG A 1 91 ? -9.209 -11.031 16.534 1.00 93.69 91 ARG A O 1
ATOM 711 N N . GLN A 1 92 ? -8.482 -9.273 15.343 1.00 94.19 92 GLN A N 1
ATOM 712 C CA . GLN A 1 92 ? -8.632 -8.254 16.385 1.00 94.19 92 GLN A CA 1
ATOM 713 C C . GLN A 1 92 ? -10.028 -7.605 16.411 1.00 94.19 92 GLN A C 1
ATOM 715 O O . GLN A 1 92 ? -10.237 -6.676 17.184 1.00 94.19 92 GLN A O 1
ATOM 720 N N . GLY A 1 93 ? -10.970 -8.042 15.565 1.00 93.06 93 GLY A N 1
ATOM 721 C CA . GLY A 1 93 ? -12.299 -7.429 15.460 1.00 93.06 93 GLY A CA 1
ATOM 722 C C . GLY A 1 93 ? -12.288 -6.014 14.872 1.00 93.06 93 GLY A C 1
ATOM 723 O O . GLY A 1 93 ? -13.233 -5.261 15.084 1.00 93.06 93 GLY A O 1
ATOM 724 N N . ARG A 1 94 ? -11.217 -5.633 14.164 1.00 90.19 94 ARG A N 1
ATOM 725 C CA . ARG A 1 94 ? -11.093 -4.343 13.475 1.00 90.19 94 ARG A CA 1
ATOM 726 C C . ARG A 1 94 ? -11.541 -4.468 12.025 1.00 90.19 94 ARG A C 1
ATOM 728 O O . ARG A 1 94 ? -11.339 -5.512 11.398 1.00 90.19 94 ARG A O 1
ATOM 735 N N . ASP A 1 95 ? -12.027 -3.363 11.472 1.00 85.38 95 ASP A N 1
ATOM 736 C CA . ASP A 1 95 ? -12.357 -3.276 10.053 1.00 85.38 95 ASP A CA 1
ATOM 737 C C . ASP A 1 95 ? -11.134 -3.586 9.194 1.00 85.38 95 ASP A C 1
ATOM 739 O O . ASP A 1 95 ? -10.038 -3.043 9.397 1.00 85.38 95 ASP A O 1
ATOM 743 N N . ALA A 1 96 ? -11.319 -4.489 8.233 1.00 85.88 96 ALA A N 1
ATOM 744 C CA . ALA A 1 96 ? -10.313 -4.758 7.223 1.00 85.88 96 ALA A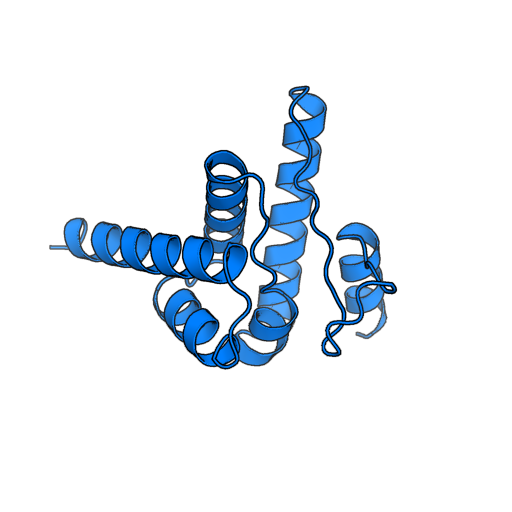 CA 1
ATOM 745 C C . ALA A 1 96 ? -10.176 -3.531 6.316 1.00 85.88 96 ALA A C 1
ATOM 747 O O . ALA A 1 96 ? -11.175 -2.936 5.917 1.00 85.88 96 ALA A O 1
ATOM 748 N N . MET A 1 97 ? -8.941 -3.190 5.953 1.00 87.25 97 MET A N 1
ATOM 749 C CA . MET A 1 97 ? -8.688 -2.204 4.910 1.00 87.25 97 MET A CA 1
ATOM 750 C C . MET A 1 97 ? -9.387 -2.678 3.628 1.00 87.25 97 MET A C 1
ATOM 752 O O . MET A 1 97 ? -9.152 -3.829 3.220 1.00 87.25 97 MET A O 1
ATOM 756 N N . PRO A 1 98 ? -10.213 -1.839 2.979 1.00 76.19 98 PRO A N 1
ATOM 757 C CA . PRO A 1 98 ? -10.840 -2.149 1.705 1.00 76.19 98 PRO A CA 1
ATOM 758 C C . PRO A 1 98 ? -9.787 -2.027 0.602 1.00 76.19 98 PRO A C 1
ATOM 760 O O . PRO A 1 98 ? -9.824 -1.122 -0.225 1.00 76.19 98 PRO A O 1
ATOM 763 N N . ILE A 1 99 ? -8.806 -2.931 0.613 1.00 69.06 99 ILE A N 1
ATOM 764 C CA . ILE A 1 99 ? -7.739 -2.952 -0.381 1.00 69.06 99 ILE A CA 1
ATOM 765 C C . ILE A 1 99 ? -8.333 -3.506 -1.665 1.00 69.06 99 ILE A C 1
ATOM 767 O O . ILE A 1 99 ? -8.432 -4.718 -1.872 1.00 69.06 99 ILE A O 1
ATOM 771 N N . ARG A 1 100 ? -8.804 -2.563 -2.469 1.00 63.06 100 ARG A N 1
ATOM 772 C CA . ARG A 1 100 ? -9.321 -2.751 -3.810 1.00 63.06 100 ARG A CA 1
ATOM 773 C C . ARG A 1 100 ? -8.220 -2.281 -4.738 1.00 63.06 100 ARG A C 1
ATOM 775 O O . ARG A 1 100 ? -7.981 -1.081 -4.840 1.00 63.06 100 ARG A O 1
ATOM 782 N N . PHE A 1 101 ? -7.521 -3.216 -5.362 1.00 60.81 101 PHE A N 1
ATOM 783 C CA . PHE A 1 101 ? -6.606 -2.850 -6.427 1.00 60.81 101 PHE A CA 1
ATOM 784 C C . PHE A 1 101 ? -7.452 -2.653 -7.673 1.00 60.81 101 PHE A C 1
ATOM 786 O O . PHE A 1 101 ? -8.075 -3.597 -8.157 1.00 60.81 101 PHE A O 1
ATOM 793 N N . LYS A 1 102 ? -7.537 -1.406 -8.133 1.00 53.66 102 LYS A N 1
ATOM 794 C CA . LYS A 1 102 ? -8.051 -1.142 -9.473 1.00 53.66 102 LYS A CA 1
ATOM 795 C C . LYS A 1 102 ? -6.981 -1.563 -10.473 1.00 53.66 102 LYS A C 1
ATOM 797 O O . LYS A 1 102 ? -5.785 -1.448 -10.183 1.00 53.66 102 LYS A O 1
ATOM 802 N N . ASP A 1 103 ? -7.417 -2.076 -11.614 1.00 51.78 103 ASP A N 1
ATOM 803 C CA . ASP A 1 103 ? -6.541 -2.232 -12.769 1.00 51.78 103 ASP A CA 1
ATOM 804 C C . ASP A 1 103 ? -5.928 -0.879 -13.180 1.00 51.78 103 ASP A C 1
ATOM 806 O O . ASP A 1 103 ? -6.330 0.190 -12.704 1.00 51.78 103 ASP A O 1
ATOM 810 N N . GLU A 1 104 ? -4.894 -0.925 -14.025 1.00 51.19 104 GLU A N 1
ATOM 811 C CA . GLU A 1 104 ? -4.187 0.275 -14.500 1.00 51.19 104 GLU A CA 1
ATOM 812 C C . GLU A 1 104 ? -5.118 1.262 -15.226 1.00 51.19 104 GLU A C 1
ATOM 814 O O . GLU A 1 104 ? -4.813 2.452 -15.281 1.00 51.19 104 GLU A O 1
ATOM 819 N N . ASP A 1 105 ? -6.281 0.789 -15.680 1.00 50.19 105 ASP A N 1
ATOM 820 C CA . ASP A 1 105 ? -7.308 1.557 -16.384 1.00 50.19 105 ASP A CA 1
ATOM 821 C C . ASP A 1 105 ? -8.257 2.316 -15.438 1.00 50.19 105 ASP A C 1
ATOM 823 O O . ASP A 1 105 ? -9.139 3.057 -15.877 1.00 50.19 105 ASP A O 1
ATOM 827 N N . GLY A 1 106 ? -8.083 2.173 -14.118 1.00 48.78 106 GLY A N 1
ATOM 828 C CA . GLY A 1 106 ? -8.861 2.908 -13.121 1.00 48.78 106 GLY A CA 1
ATOM 829 C C . GLY A 1 106 ? -10.339 2.517 -13.092 1.00 48.78 106 GLY A C 1
ATOM 830 O O . GLY A 1 106 ? -11.138 3.216 -12.449 1.00 48.78 106 GLY A O 1
ATOM 831 N N . THR A 1 107 ? -10.702 1.403 -13.736 1.00 45.59 107 THR A N 1
ATOM 832 C CA . THR A 1 107 ? -12.088 0.979 -13.911 1.00 45.59 107 THR A CA 1
ATOM 833 C C . THR A 1 107 ? -12.648 0.556 -12.551 1.00 45.59 107 THR A C 1
ATOM 835 O O . THR A 1 107 ? -12.165 -0.402 -11.946 1.00 45.59 107 THR A O 1
ATOM 838 N N . PRO A 1 108 ? -13.649 1.265 -12.000 1.00 44.03 108 PRO A N 1
ATOM 839 C CA . PRO A 1 108 ? -14.175 0.978 -10.667 1.00 44.03 108 PRO A CA 1
ATOM 840 C C . PRO A 1 108 ? -14.921 -0.360 -10.566 1.00 44.03 108 PRO A C 1
ATOM 842 O O . PRO A 1 108 ? -15.148 -0.807 -9.445 1.00 44.03 108 PRO A O 1
ATOM 845 N N . ASP A 1 109 ? -15.257 -0.994 -11.695 1.00 40.97 109 ASP A N 1
ATOM 846 C CA . ASP A 1 109 ? -16.002 -2.258 -11.744 1.00 40.97 109 ASP A CA 1
ATOM 847 C C . ASP A 1 109 ? -15.105 -3.503 -11.646 1.00 40.97 109 ASP A C 1
ATOM 849 O O . ASP A 1 109 ? -15.545 -4.538 -11.146 1.00 40.97 109 ASP A O 1
ATOM 853 N N . ASN A 1 110 ? -13.821 -3.397 -12.005 1.00 49.38 110 ASN A N 1
ATOM 854 C CA . ASN A 1 110 ? -12.840 -4.473 -11.844 1.00 49.38 110 ASN A CA 1
ATOM 855 C C . ASN A 1 110 ? -12.115 -4.332 -10.499 1.00 49.38 110 ASN A C 1
ATOM 857 O O . ASN A 1 110 ? -10.901 -4.147 -10.425 1.00 49.38 110 ASN A O 1
ATOM 861 N N . VAL A 1 111 ? -12.869 -4.366 -9.399 1.00 53.31 111 VAL A N 1
ATOM 862 C CA . VAL A 1 111 ? -12.276 -4.412 -8.057 1.00 53.31 111 VAL A CA 1
ATOM 863 C C . VAL A 1 111 ? -11.584 -5.759 -7.877 1.00 53.31 111 VAL A C 1
ATOM 865 O O . VAL A 1 111 ? -12.244 -6.770 -7.647 1.00 53.31 111 VAL A O 1
ATOM 868 N N . ILE A 1 112 ? -10.253 -5.775 -7.929 1.00 58.84 112 ILE A N 1
ATOM 869 C CA . ILE A 1 112 ? -9.483 -6.969 -7.591 1.00 58.84 112 ILE A CA 1
ATOM 870 C C . ILE A 1 112 ? -9.204 -6.934 -6.086 1.00 58.84 112 ILE A C 1
ATOM 872 O O . ILE A 1 112 ? -8.570 -6.005 -5.569 1.00 58.84 112 ILE A O 1
ATOM 876 N N . TYR A 1 113 ? -9.687 -7.942 -5.357 1.00 70.00 113 TYR A N 1
ATOM 877 C CA . TYR A 1 113 ? -9.317 -8.116 -3.955 1.00 70.00 113 TYR A CA 1
ATOM 878 C C . TYR A 1 113 ? -7.842 -8.495 -3.856 1.00 70.00 113 TYR A C 1
ATOM 880 O O . TYR A 1 113 ? -7.306 -9.188 -4.712 1.00 70.00 113 TYR A O 1
ATOM 888 N N . ILE A 1 114 ? -7.179 -8.105 -2.769 1.00 74.94 114 ILE A N 1
ATOM 889 C CA . ILE A 1 114 ? -5.752 -8.396 -2.564 1.00 74.94 114 ILE A CA 1
ATOM 890 C C . ILE A 1 114 ? -5.367 -9.873 -2.740 1.00 74.94 114 ILE A C 1
ATOM 892 O O . ILE A 1 114 ? -4.292 -10.156 -3.255 1.00 74.94 114 ILE A O 1
ATOM 896 N N . ALA A 1 115 ? -6.240 -10.811 -2.359 1.0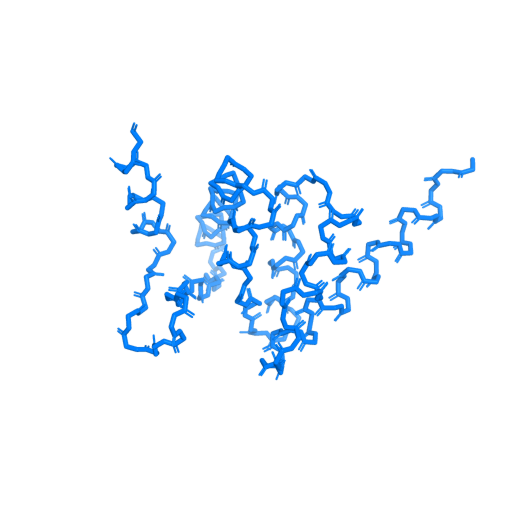0 71.88 115 ALA A N 1
ATOM 897 C CA . ALA A 1 115 ? -5.994 -12.239 -2.549 1.00 71.88 115 ALA A CA 1
ATOM 898 C C . ALA A 1 115 ? -5.997 -12.626 -4.037 1.00 71.88 115 ALA A C 1
ATOM 900 O O . ALA A 1 115 ? -5.076 -13.301 -4.489 1.00 71.88 115 ALA A O 1
ATOM 901 N N . ASP A 1 116 ? -6.976 -12.135 -4.796 1.00 72.75 116 ASP A N 1
ATOM 902 C CA . ASP A 1 116 ? -7.093 -12.376 -6.237 1.00 72.75 116 ASP A CA 1
ATOM 903 C C . ASP A 1 116 ? -5.968 -11.670 -7.006 1.00 72.75 116 ASP A C 1
ATOM 905 O O . ASP A 1 116 ? -5.387 -12.227 -7.932 1.00 72.75 116 ASP A O 1
ATOM 909 N N . TRP A 1 117 ? -5.589 -10.466 -6.567 1.00 77.06 117 TRP A N 1
ATOM 910 C CA . TRP A 1 117 ? -4.476 -9.697 -7.124 1.00 77.06 117 TRP A CA 1
ATOM 911 C C . TRP A 1 117 ? -3.145 -10.428 -6.940 1.00 77.06 117 TRP A C 1
ATOM 913 O O . TRP A 1 117 ? -2.357 -10.524 -7.884 1.00 77.06 117 TRP A O 1
ATOM 923 N N . LEU A 1 118 ? -2.914 -10.984 -5.744 1.00 79.12 118 LEU A N 1
ATOM 924 C CA . LEU A 1 118 ? -1.755 -11.827 -5.458 1.00 79.12 118 LEU A CA 1
ATOM 925 C C . LEU A 1 118 ? -1.784 -13.117 -6.285 1.00 79.12 118 LEU A C 1
ATOM 927 O O . LEU A 1 118 ? -0.740 -13.513 -6.796 1.00 79.12 118 LEU A O 1
ATOM 931 N N . ALA A 1 119 ? -2.944 -13.766 -6.427 1.00 78.00 119 ALA A N 1
ATOM 932 C CA . ALA A 1 119 ? -3.088 -14.996 -7.206 1.00 78.00 119 ALA A CA 1
ATOM 933 C C . ALA A 1 119 ? -2.761 -14.763 -8.690 1.00 78.00 119 ALA A C 1
ATOM 935 O O . ALA A 1 119 ? -1.834 -15.381 -9.214 1.00 78.00 119 ALA A O 1
ATOM 936 N N . ALA A 1 120 ? -3.407 -13.780 -9.324 1.00 76.38 120 ALA A N 1
ATOM 937 C CA . ALA A 1 120 ? -3.180 -13.427 -10.726 1.00 76.38 120 ALA A CA 1
ATOM 938 C C . ALA A 1 120 ? -1.705 -13.087 -11.019 1.00 76.38 120 ALA A C 1
ATOM 940 O O . ALA A 1 120 ? -1.149 -13.469 -12.048 1.00 76.38 120 ALA A O 1
ATOM 941 N N . ARG A 1 121 ? -1.029 -12.406 -10.084 1.00 74.94 121 ARG A N 1
ATOM 942 C CA . ARG A 1 121 ? 0.395 -12.048 -10.199 1.00 74.94 121 ARG A CA 1
ATOM 943 C C . ARG A 1 121 ? 1.361 -13.134 -9.741 1.00 74.94 121 ARG A C 1
ATOM 945 O O . ARG A 1 121 ? 2.565 -12.948 -9.896 1.00 74.94 121 ARG A O 1
ATOM 952 N N . ARG A 1 122 ? 0.907 -14.252 -9.187 1.00 79.69 122 ARG A N 1
ATOM 953 C CA . ARG A 1 122 ? 1.760 -15.429 -8.947 1.00 79.69 122 ARG A CA 1
ATOM 954 C C . ARG A 1 122 ? 1.695 -16.399 -10.121 1.00 79.69 122 ARG A C 1
ATOM 956 O O . ARG A 1 122 ? 2.715 -16.976 -10.458 1.00 79.69 122 ARG A O 1
ATOM 963 N N . GLU A 1 123 ? 0.535 -16.521 -10.762 1.00 74.06 123 GLU A N 1
ATOM 964 C CA . GLU A 1 123 ? 0.314 -17.428 -11.897 1.00 74.06 123 GLU A CA 1
ATOM 965 C C . GLU A 1 123 ? 0.967 -16.952 -13.200 1.00 74.06 123 GLU A C 1
ATOM 967 O O . GLU A 1 123 ? 1.353 -17.766 -14.029 1.00 74.06 123 GL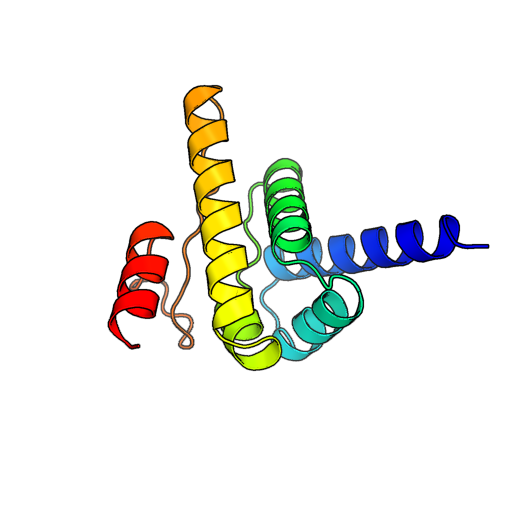U A O 1
ATOM 972 N N . ALA A 1 124 ? 1.137 -15.642 -13.387 1.00 65.62 124 ALA A N 1
ATOM 973 C CA . ALA A 1 124 ? 1.801 -15.086 -14.567 1.00 65.62 124 ALA A CA 1
ATOM 974 C C . ALA A 1 124 ? 3.350 -15.148 -14.502 1.00 65.62 124 ALA A C 1
ATOM 976 O O . ALA A 1 124 ? 4.000 -14.218 -14.985 1.00 65.62 124 ALA A O 1
ATOM 977 N N . ALA A 1 125 ? 3.942 -16.101 -13.771 1.00 57.25 125 ALA A N 1
ATOM 978 C CA . ALA A 1 125 ? 5.389 -16.266 -13.550 1.00 57.25 125 ALA 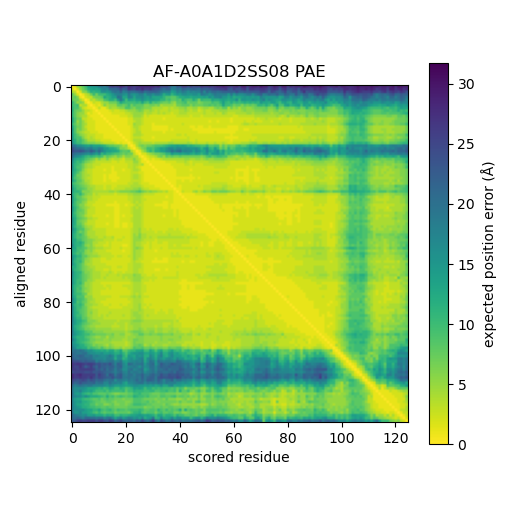A CA 1
ATOM 979 C C . ALA A 1 125 ? 5.837 -17.664 -13.996 1.00 57.25 125 ALA A C 1
ATOM 981 O O . ALA A 1 125 ? 6.946 -17.754 -14.567 1.00 57.25 125 ALA A O 1
#

Secondary structure (DSSP, 8-state):
--SHHHHHHHHHHHHHHHHHHH---TTHHHHHHHHHHH---HHHHHHHHHHHHHHHS-----HHHHHHHH-HHHHHHHHHHHHHHHHHHHHTTPPPP--EE--TT--TT--EEHHHHHHHHHHT-